Protein AF-A0A0L8IMN2-F1 (afdb_monomer)

Radius of gyration: 12.66 Å; Cα contacts (8 Å, |Δi|>4): 41; chains: 1; bounding box: 30×24×29 Å

Structure (mmCIF, N/CA/C/O backbone):
data_AF-A0A0L8IMN2-F1
#
_entry.id   AF-A0A0L8IMN2-F1
#
loop_
_atom_site.group_PDB
_atom_site.id
_atom_site.type_symbol
_atom_site.label_atom_id
_atom_site.label_alt_id
_atom_site.label_comp_id
_atom_site.label_asym_id
_atom_site.label_entity_id
_atom_site.label_seq_id
_atom_site.pdbx_PDB_ins_code
_atom_site.Cartn_x
_atom_site.Cartn_y
_atom_site.Cartn_z
_atom_site.occupancy
_atom_site.B_iso_or_equiv
_atom_site.auth_seq_id
_atom_site.auth_comp_id
_atom_site.auth_asym_id
_atom_site.auth_atom_id
_atom_site.pdbx_PDB_model_num
ATOM 1 N N . MET A 1 1 ? -1.206 13.162 -5.169 1.00 48.94 1 MET A N 1
ATOM 2 C CA . MET A 1 1 ? -2.365 12.314 -5.518 1.00 48.94 1 MET A CA 1
ATOM 3 C C . MET A 1 1 ? -2.712 11.491 -4.286 1.00 48.94 1 MET A C 1
ATOM 5 O O . MET A 1 1 ? -1.800 11.203 -3.522 1.00 48.94 1 MET A O 1
ATOM 9 N N . ASP A 1 2 ? -3.987 11.211 -4.016 1.00 56.19 2 ASP A N 1
ATOM 10 C CA . ASP A 1 2 ? -4.441 10.589 -2.755 1.00 56.19 2 ASP A CA 1
ATOM 11 C C . ASP A 1 2 ? -4.170 9.076 -2.657 1.00 56.19 2 ASP A C 1
ATOM 13 O O . ASP A 1 2 ? -4.517 8.449 -1.657 1.00 56.19 2 ASP A O 1
ATOM 17 N N . GLY A 1 3 ? -3.515 8.506 -3.666 1.00 56.34 3 GLY A N 1
ATOM 18 C CA . GLY A 1 3 ? -3.099 7.115 -3.714 1.00 56.34 3 GLY A CA 1
ATOM 19 C C . GLY A 1 3 ? -4.208 6.115 -4.040 1.00 56.34 3 GLY A C 1
ATOM 20 O O . GLY A 1 3 ? -3.924 4.924 -4.022 1.00 56.34 3 GLY A O 1
ATOM 21 N N . SER A 1 4 ? -5.426 6.570 -4.353 1.00 57.44 4 SER A N 1
ATOM 22 C CA . SER A 1 4 ? -6.473 5.710 -4.912 1.00 57.44 4 SER A CA 1
ATOM 23 C C . SER A 1 4 ? -6.511 5.864 -6.435 1.00 57.44 4 SER A C 1
ATOM 25 O O . SER A 1 4 ? -6.597 6.976 -6.961 1.00 57.44 4 SER A O 1
ATOM 27 N N . ALA A 1 5 ? -6.384 4.753 -7.161 1.00 62.06 5 ALA A N 1
ATOM 28 C CA . ALA A 1 5 ? -6.664 4.728 -8.595 1.00 62.06 5 ALA A CA 1
ATOM 29 C C . ALA A 1 5 ? -8.183 4.594 -8.812 1.00 62.06 5 ALA A C 1
ATOM 31 O O . ALA A 1 5 ? -8.852 3.985 -7.971 1.00 62.06 5 ALA A O 1
ATOM 32 N N . PRO A 1 6 ? -8.753 5.122 -9.913 1.00 66.94 6 PRO A N 1
ATOM 33 C CA . PRO A 1 6 ? -10.137 4.842 -10.281 1.00 66.94 6 PRO A CA 1
ATO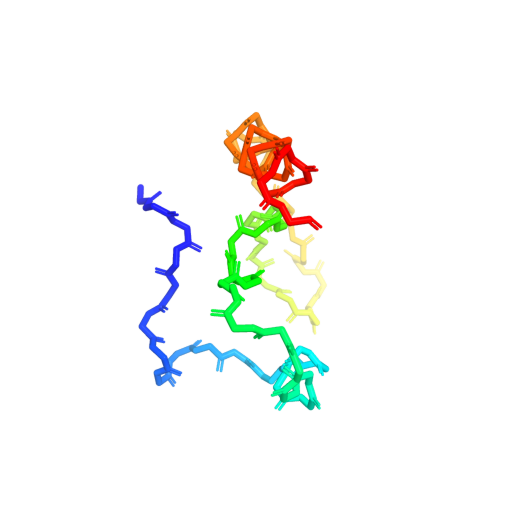M 34 C C . PRO A 1 6 ? -10.396 3.326 -10.301 1.00 66.94 6 PRO A C 1
ATOM 36 O O . PRO A 1 6 ? -9.515 2.584 -10.729 1.00 66.94 6 PRO A O 1
ATOM 39 N N . PRO A 1 7 ? -11.588 2.835 -9.908 1.00 64.88 7 PRO A N 1
ATOM 40 C CA . PRO A 1 7 ? -11.845 1.395 -9.781 1.00 64.88 7 PRO A CA 1
ATOM 41 C C . PRO A 1 7 ? -11.565 0.578 -11.049 1.00 64.88 7 PRO A C 1
ATOM 43 O O . PRO A 1 7 ? -11.190 -0.583 -10.961 1.00 64.88 7 PRO A O 1
ATOM 46 N N . ALA A 1 8 ? -11.735 1.182 -12.229 1.00 72.00 8 ALA A N 1
ATOM 47 C CA . ALA A 1 8 ? -11.457 0.538 -13.514 1.00 72.00 8 ALA A CA 1
ATOM 48 C C . ALA A 1 8 ? -9.956 0.308 -13.777 1.00 72.00 8 ALA A C 1
ATOM 50 O O . ALA A 1 8 ? -9.610 -0.537 -14.598 1.00 72.00 8 ALA A O 1
ATOM 51 N N . ASP A 1 9 ? -9.092 1.038 -13.072 1.00 67.62 9 ASP A N 1
ATOM 52 C CA . ASP A 1 9 ? -7.636 1.002 -13.217 1.00 67.62 9 ASP A CA 1
ATOM 53 C C . ASP A 1 9 ? -6.958 0.236 -12.062 1.00 67.62 9 ASP A C 1
ATOM 55 O O . ASP A 1 9 ? -5.734 0.102 -12.037 1.00 67.62 9 ASP A O 1
ATOM 59 N N . GLN A 1 10 ? -7.736 -0.266 -11.092 1.00 71.56 10 GLN A N 1
ATOM 60 C CA . GLN A 1 10 ? -7.230 -1.080 -9.988 1.00 71.56 10 GLN A CA 1
ATOM 61 C C . GLN A 1 10 ? -7.047 -2.541 -10.424 1.00 71.56 10 GLN A C 1
ATOM 63 O O . GLN A 1 10 ? -7.900 -3.129 -11.089 1.00 71.56 10 GLN A O 1
ATOM 68 N N . GLY A 1 11 ? -5.930 -3.149 -10.018 1.00 77.31 11 GLY A N 1
ATOM 69 C CA . GLY A 1 11 ? -5.749 -4.598 -10.108 1.00 77.31 11 GLY A CA 1
ATOM 70 C C . GLY A 1 11 ? -6.648 -5.352 -9.120 1.00 77.31 11 GLY A C 1
ATOM 71 O O . GLY A 1 11 ? -7.231 -4.768 -8.209 1.0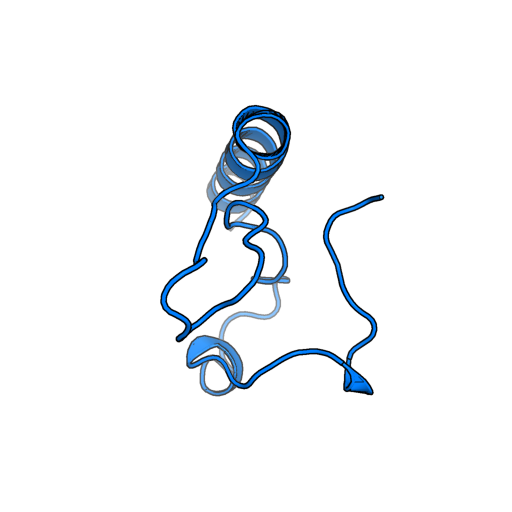0 77.31 11 GLY A O 1
ATOM 72 N N . GLY A 1 12 ? -6.744 -6.674 -9.279 1.00 81.00 12 GLY A N 1
ATOM 73 C CA . GLY A 1 12 ? -7.440 -7.524 -8.310 1.00 81.00 12 GLY A CA 1
ATOM 74 C C . GLY A 1 12 ? -6.699 -7.598 -6.970 1.00 81.00 12 GLY A C 1
ATOM 75 O O . GLY A 1 12 ? -5.471 -7.598 -6.932 1.00 81.00 12 GLY A O 1
ATOM 76 N N . SER A 1 13 ? -7.451 -7.693 -5.874 1.00 82.38 13 SER A N 1
ATOM 77 C CA . SER A 1 13 ? -6.928 -7.899 -4.519 1.00 82.38 13 SER A CA 1
ATOM 78 C C . SER A 1 13 ? -7.827 -8.866 -3.756 1.00 82.38 13 SER A C 1
ATOM 80 O O . SER A 1 13 ? -9.051 -8.830 -3.917 1.00 82.38 13 SER A O 1
ATOM 82 N N . ASP A 1 14 ? -7.240 -9.687 -2.882 1.00 84.81 14 ASP A N 1
ATOM 83 C CA . ASP A 1 14 ? -7.979 -10.620 -2.023 1.00 84.81 14 ASP A CA 1
ATOM 84 C C . ASP A 1 14 ? -8.973 -9.903 -1.093 1.00 84.81 14 ASP A C 1
ATOM 86 O O . ASP A 1 14 ? -9.962 -10.499 -0.670 1.00 84.81 14 ASP A O 1
ATOM 90 N N . GLY A 1 15 ? -8.789 -8.597 -0.852 1.00 78.94 15 GLY A N 1
ATOM 91 C CA . GLY A 1 15 ? -9.759 -7.764 -0.133 1.00 78.94 15 GLY A CA 1
ATOM 92 C C . GLY A 1 15 ? -11.147 -7.721 -0.788 1.00 78.94 15 GLY A C 1
ATOM 93 O O . GLY A 1 15 ? -12.133 -7.472 -0.105 1.00 78.94 15 GLY A O 1
ATOM 94 N N . SER A 1 16 ? -11.258 -8.034 -2.084 1.00 80.19 16 SER A N 1
ATOM 95 C CA . SER A 1 16 ? -12.554 -8.174 -2.770 1.00 80.19 16 SER A CA 1
ATOM 96 C C . SER A 1 16 ? -13.405 -9.346 -2.257 1.00 80.19 16 SER A C 1
ATOM 98 O O . SER A 1 16 ? -14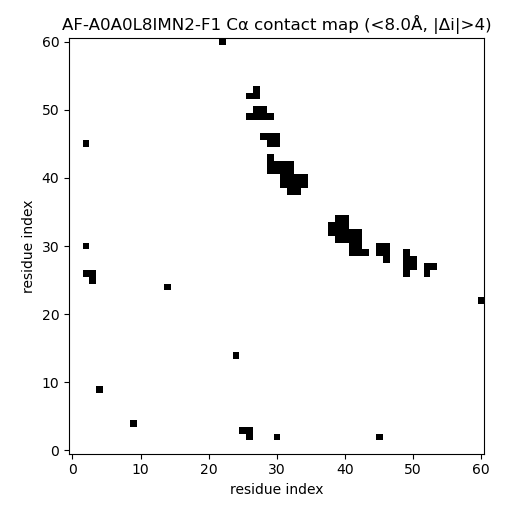.622 -9.342 -2.451 1.00 80.19 16 SER A O 1
ATOM 100 N N . TYR A 1 17 ? -12.798 -10.321 -1.574 1.00 84.44 17 TYR A N 1
ATOM 101 C CA . TYR A 1 17 ? -13.503 -11.435 -0.934 1.00 84.44 17 TYR A CA 1
ATOM 102 C C . TYR A 1 17 ? -13.915 -11.139 0.512 1.00 84.44 17 TYR A C 1
ATOM 104 O O . TYR A 1 17 ? -14.709 -11.890 1.085 1.00 84.44 17 TYR A O 1
ATOM 112 N N . ASP A 1 18 ? -13.423 -10.050 1.107 1.00 82.31 18 ASP A N 1
ATOM 113 C CA . ASP A 1 18 ? -13.771 -9.662 2.471 1.00 82.31 18 ASP A CA 1
ATOM 114 C C . ASP A 1 18 ? -15.111 -8.916 2.509 1.00 82.31 18 ASP A C 1
ATOM 116 O O . ASP A 1 18 ? -15.207 -7.703 2.680 1.00 82.31 18 ASP A O 1
ATOM 120 N N . THR A 1 19 ? -16.189 -9.677 2.326 1.00 80.75 19 THR A N 1
ATOM 121 C CA . THR A 1 19 ? -17.565 -9.150 2.344 1.00 80.75 19 THR A CA 1
ATOM 122 C C . THR A 1 19 ? -18.053 -8.754 3.742 1.00 80.75 19 THR A C 1
ATOM 124 O O . THR A 1 19 ? -19.153 -8.213 3.879 1.00 80.75 19 THR A O 1
ATOM 127 N N . HIS A 1 20 ? -17.267 -9.031 4.786 1.00 80.31 20 HIS A N 1
ATOM 128 C CA . HIS A 1 20 ? -17.629 -8.772 6.179 1.00 80.31 20 HIS A CA 1
ATOM 129 C C . HIS A 1 20 ? -17.040 -7.461 6.707 1.00 80.31 20 HIS A C 1
ATOM 131 O O . HIS A 1 20 ? -17.561 -6.910 7.679 1.00 80.31 20 HIS A O 1
ATOM 137 N N . VAL A 1 21 ? -16.006 -6.928 6.055 1.00 77.44 21 VAL A N 1
ATOM 138 C CA . VAL A 1 21 ? -15.439 -5.618 6.368 1.00 77.44 21 VAL A CA 1
ATOM 139 C C . VAL A 1 21 ? -16.122 -4.550 5.515 1.00 77.44 21 VAL A C 1
ATOM 141 O O . VAL A 1 21 ? -15.872 -4.403 4.325 1.00 77.44 21 VAL A O 1
ATOM 144 N N . SER A 1 22 ? -16.987 -3.746 6.139 1.00 68.12 22 SER A N 1
ATOM 145 C CA . SER A 1 22 ? -17.638 -2.602 5.476 1.00 68.12 22 SER A CA 1
ATOM 146 C C . SER A 1 22 ? -16.723 -1.379 5.325 1.00 68.12 22 SER A C 1
ATOM 148 O O . SER A 1 22 ? -17.140 -0.351 4.792 1.00 68.12 22 SER A O 1
ATOM 150 N N . ALA A 1 23 ? -15.507 -1.445 5.870 1.00 73.12 23 ALA A N 1
ATOM 151 C CA . ALA A 1 23 ? -14.533 -0.365 5.854 1.00 73.12 23 ALA A CA 1
ATOM 152 C C . ALA A 1 23 ? -13.645 -0.439 4.600 1.00 73.12 23 ALA A C 1
ATOM 154 O O . ALA A 1 23 ? -13.312 -1.516 4.119 1.00 73.12 23 ALA A O 1
ATOM 155 N N . GLY A 1 24 ? -13.231 0.716 4.074 1.00 75.56 24 GLY A N 1
ATOM 156 C CA . GLY A 1 24 ? -12.327 0.763 2.923 1.00 75.56 24 GLY A CA 1
ATOM 157 C C . GLY A 1 24 ? -10.930 0.249 3.283 1.00 75.56 24 GLY A C 1
ATOM 158 O O . GLY A 1 24 ? -10.250 0.867 4.100 1.00 75.56 24 GLY A O 1
ATOM 159 N N . LEU A 1 25 ? -10.513 -0.856 2.657 1.00 82.44 25 LEU A N 1
ATOM 160 C CA . LEU A 1 25 ? -9.154 -1.416 2.745 1.00 82.44 25 LEU A CA 1
ATOM 161 C C . LEU A 1 25 ? -8.191 -0.821 1.701 1.00 82.44 25 LEU A C 1
ATOM 163 O O . LEU A 1 25 ? -6.981 -1.042 1.767 1.00 82.44 25 LEU A O 1
ATOM 167 N N . ASP A 1 26 ? -8.721 -0.061 0.742 1.00 82.44 26 ASP A N 1
ATOM 168 C CA . ASP A 1 26 ? -7.929 0.601 -0.291 1.00 82.44 26 ASP A CA 1
ATOM 169 C C . ASP A 1 26 ? -7.015 1.691 0.302 1.00 82.44 26 ASP A C 1
ATOM 171 O O . ASP A 1 26 ? -7.370 2.408 1.244 1.00 82.44 26 ASP A O 1
ATOM 175 N N . GLY A 1 27 ? -5.811 1.820 -0.255 1.00 82.94 27 GLY A N 1
ATOM 176 C CA . GLY A 1 27 ? -4.850 2.855 0.127 1.00 82.94 27 GLY A CA 1
ATOM 177 C C . GLY A 1 27 ? -4.210 2.696 1.514 1.00 82.94 27 GLY A C 1
ATOM 178 O O . GLY A 1 27 ? -3.656 3.676 2.028 1.00 82.94 27 GLY A O 1
ATOM 179 N N . LEU A 1 28 ? -4.282 1.503 2.122 1.00 89.19 28 LEU A N 1
ATOM 180 C CA . LEU A 1 28 ? -3.541 1.157 3.348 1.00 89.19 28 LEU A CA 1
ATOM 181 C C . LEU A 1 28 ? -2.073 0.777 3.080 1.00 89.19 28 LEU A C 1
ATOM 183 O O . LEU A 1 28 ? -1.248 0.835 3.991 1.00 89.19 28 LEU A O 1
ATOM 187 N N . GLY A 1 29 ? -1.745 0.405 1.841 1.00 86.12 29 GLY A N 1
ATOM 188 C CA . GLY A 1 29 ? -0.387 0.095 1.396 1.00 86.12 29 GLY A CA 1
ATOM 189 C C . GLY A 1 29 ? 0.364 1.306 0.838 1.00 86.12 29 GLY A C 1
ATOM 190 O O . GLY A 1 29 ? -0.222 2.349 0.544 1.00 86.12 29 GLY A O 1
ATOM 191 N N . THR A 1 30 ? 1.680 1.154 0.678 1.00 88.94 30 THR A N 1
ATOM 192 C CA . THR A 1 30 ? 2.499 2.102 -0.092 1.00 88.94 30 THR A CA 1
ATOM 193 C C . THR A 1 30 ? 2.045 2.123 -1.548 1.00 88.94 30 THR A C 1
ATOM 195 O O . THR A 1 30 ? 1.607 1.106 -2.086 1.00 88.94 30 THR A O 1
ATOM 198 N N . LEU A 1 31 ? 2.201 3.266 -2.208 1.00 88.44 31 LEU A N 1
ATOM 199 C CA . LEU A 1 31 ? 2.122 3.307 -3.661 1.00 88.44 31 LEU A CA 1
ATOM 200 C C . LEU A 1 31 ? 3.328 2.576 -4.253 1.00 88.44 31 LEU A C 1
ATOM 202 O O . LEU A 1 31 ? 4.452 2.749 -3.775 1.00 88.44 31 LEU A O 1
ATOM 206 N N . CYS A 1 32 ? 3.082 1.783 -5.292 1.00 86.44 32 CYS A N 1
ATOM 207 C CA . CYS A 1 32 ? 4.102 1.080 -6.062 1.00 86.44 32 CYS A CA 1
ATOM 208 C C . CYS A 1 32 ? 3.887 1.324 -7.556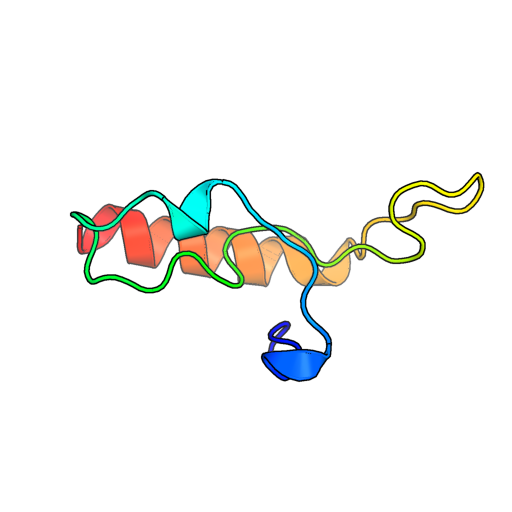 1.00 86.44 32 CYS A C 1
ATOM 210 O O . CYS A 1 32 ? 2.755 1.447 -8.025 1.00 86.44 32 CYS A O 1
ATOM 212 N N . PHE A 1 33 ? 4.984 1.348 -8.303 1.00 90.31 33 PHE A N 1
ATOM 213 C CA . PHE A 1 33 ? 4.991 1.429 -9.760 1.00 90.31 33 PHE A CA 1
ATOM 214 C C . PHE A 1 33 ? 5.571 0.151 -10.349 1.00 90.31 33 PHE A C 1
ATOM 216 O O . PHE A 1 33 ? 6.482 -0.433 -9.769 1.00 90.31 33 PHE A O 1
ATOM 223 N N . GLY A 1 34 ? 5.062 -0.261 -11.513 1.00 90.12 34 GLY A N 1
ATOM 224 C CA . GLY A 1 34 ? 5.592 -1.418 -12.234 1.00 90.12 34 GLY A CA 1
ATOM 225 C C . GLY A 1 34 ? 5.401 -2.741 -11.491 1.00 90.12 34 GLY A C 1
ATOM 226 O O . GLY A 1 34 ? 6.298 -3.576 -11.534 1.00 90.12 34 GLY A O 1
ATOM 227 N N . ALA A 1 35 ? 4.272 -2.923 -10.796 1.00 86.75 35 ALA A N 1
ATOM 228 C CA . ALA A 1 35 ? 3.955 -4.187 -10.134 1.00 86.75 35 ALA A CA 1
ATOM 229 C C . ALA A 1 35 ? 4.112 -5.364 -11.112 1.00 86.75 35 ALA A C 1
ATOM 231 O O . ALA A 1 35 ? 3.616 -5.295 -12.240 1.00 86.75 35 ALA A O 1
ATOM 232 N N . HIS A 1 36 ? 4.801 -6.423 -10.675 1.00 89.56 36 HIS A N 1
ATOM 233 C CA . HIS A 1 36 ? 5.130 -7.591 -11.504 1.00 89.56 36 HIS A CA 1
ATOM 234 C C . HIS A 1 36 ? 6.064 -7.298 -12.697 1.00 89.56 36 HIS A C 1
ATOM 236 O O . HIS A 1 36 ? 6.005 -7.992 -13.713 1.00 89.56 36 HIS A O 1
ATOM 242 N N . SER A 1 37 ? 6.937 -6.292 -12.587 1.00 94.06 37 SER A N 1
ATOM 243 C CA . SER A 1 37 ? 7.983 -5.995 -13.577 1.00 94.06 37 SER A CA 1
ATOM 244 C C . SER A 1 37 ? 9.372 -5.917 -12.940 1.00 94.06 37 SER A C 1
ATOM 246 O O . SER A 1 37 ? 9.500 -5.707 -11.737 1.00 94.06 37 SER A O 1
ATOM 248 N N . ASP A 1 38 ? 10.421 -5.984 -13.764 1.00 96.94 38 ASP A N 1
ATOM 249 C CA . ASP A 1 38 ? 11.815 -5.804 -13.322 1.00 96.94 38 ASP A CA 1
ATOM 250 C C . ASP A 1 38 ? 12.097 -4.398 -12.751 1.00 96.94 38 ASP A C 1
ATOM 252 O O . ASP A 1 38 ? 13.130 -4.167 -12.123 1.00 96.94 38 ASP A O 1
ATOM 256 N N . ASN A 1 39 ? 11.186 -3.442 -12.965 1.00 95.75 39 ASN A N 1
ATOM 257 C CA . ASN A 1 39 ? 11.273 -2.070 -12.469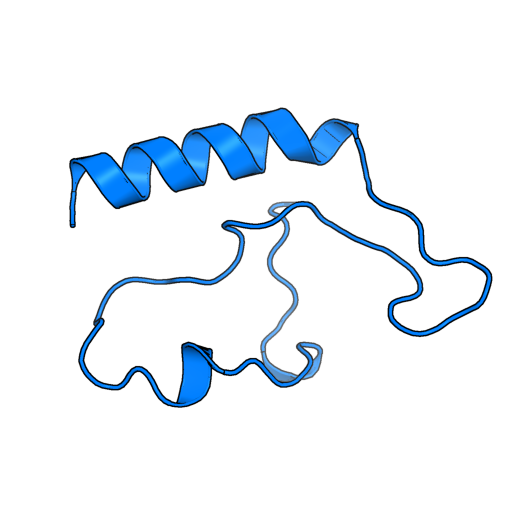 1.00 95.75 39 ASN A CA 1
ATOM 258 C C . ASN A 1 39 ? 10.305 -1.787 -11.308 1.00 95.75 39 ASN A C 1
ATOM 260 O O . ASN A 1 39 ? 9.998 -0.621 -11.044 1.00 95.75 39 ASN A O 1
ATOM 264 N N . GLU A 1 40 ? 9.824 -2.821 -10.611 1.00 93.38 40 GLU A N 1
ATOM 265 C CA . GLU A 1 40 ? 8.963 -2.655 -9.441 1.00 93.38 40 GLU A CA 1
ATOM 266 C C . GLU A 1 40 ? 9.616 -1.737 -8.397 1.00 93.38 40 GLU A C 1
ATOM 268 O O . GLU A 1 40 ? 10.711 -2.003 -7.901 1.00 93.38 40 GLU A O 1
ATOM 273 N N . THR A 1 41 ? 8.955 -0.616 -8.093 1.00 95.12 41 THR A N 1
ATOM 274 C CA . THR A 1 41 ? 9.522 0.430 -7.232 1.00 95.12 41 THR A CA 1
ATOM 275 C C . THR A 1 41 ? 8.465 1.014 -6.293 1.00 95.12 41 THR A C 1
ATOM 277 O O . THR A 1 41 ? 7.445 1.519 -6.774 1.00 95.12 41 THR A O 1
ATOM 280 N N . PRO A 1 42 ? 8.699 1.017 -4.967 1.00 92.38 42 PRO A N 1
ATOM 281 C CA . PRO A 1 42 ? 7.824 1.696 -4.019 1.00 92.38 42 PRO A CA 1
ATOM 282 C C . PRO A 1 42 ? 8.071 3.212 -4.002 1.00 92.38 42 PRO A C 1
ATOM 284 O O . PRO A 1 42 ? 9.212 3.681 -4.027 1.00 92.38 42 PRO A O 1
ATOM 287 N N . ASP A 1 43 ? 7.001 3.995 -3.876 1.00 93.19 43 ASP A N 1
ATOM 288 C CA . ASP A 1 43 ? 7.087 5.420 -3.563 1.00 93.19 43 ASP A CA 1
ATOM 289 C C . ASP A 1 43 ? 7.297 5.620 -2.058 1.00 93.19 43 ASP A C 1
ATOM 291 O O . ASP A 1 43 ? 6.349 5.643 -1.265 1.00 93.19 43 ASP A O 1
ATOM 295 N N . MET A 1 44 ? 8.551 5.828 -1.662 1.00 95.19 44 MET A N 1
ATOM 296 C CA . MET A 1 44 ? 8.928 6.050 -0.263 1.00 95.19 44 MET A CA 1
ATOM 297 C C . MET A 1 44 ? 8.236 7.268 0.366 1.00 95.19 44 MET A C 1
ATOM 299 O O . MET A 1 44 ? 8.032 7.294 1.582 1.00 95.19 44 MET A O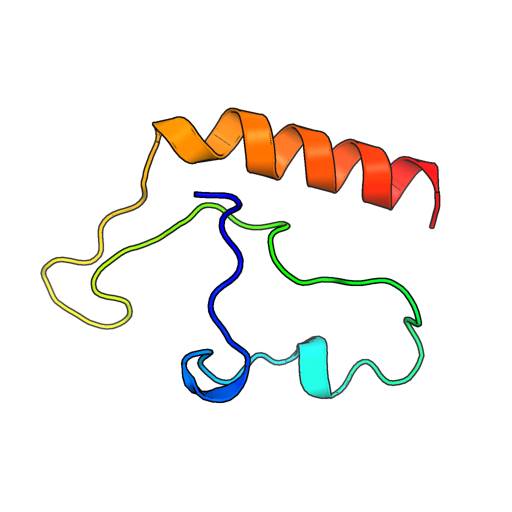 1
ATOM 303 N N . SER A 1 45 ? 7.842 8.264 -0.435 1.00 94.38 45 SER A N 1
ATOM 304 C CA . SER A 1 45 ? 7.129 9.444 0.068 1.00 94.38 45 SER A CA 1
ATOM 305 C C . SER A 1 45 ? 5.682 9.133 0.472 1.00 94.38 45 SER A C 1
ATOM 307 O O . SER A 1 45 ? 5.092 9.870 1.265 1.00 94.38 45 SER A O 1
ATOM 309 N N . SER A 1 46 ? 5.127 8.012 -0.003 1.00 93.44 46 SER A N 1
ATOM 310 C CA . SER A 1 46 ? 3.771 7.568 0.327 1.00 93.44 46 SER A CA 1
ATOM 311 C C . SER A 1 46 ? 3.679 6.826 1.670 1.00 93.44 46 SER A C 1
ATOM 313 O O . SER A 1 46 ? 2.607 6.794 2.280 1.00 93.44 46 SER A O 1
ATOM 315 N N . LEU A 1 47 ? 4.799 6.307 2.195 1.00 93.50 47 LEU A N 1
ATOM 316 C CA . LEU A 1 47 ? 4.829 5.514 3.432 1.00 93.50 47 LEU A CA 1
ATOM 317 C C . LEU A 1 47 ? 4.229 6.231 4.653 1.00 93.50 47 LEU A C 1
ATOM 319 O O . LEU A 1 47 ? 3.422 5.610 5.352 1.00 93.50 47 LEU A O 1
ATOM 323 N N . PRO A 1 48 ? 4.529 7.517 4.939 1.00 95.19 48 PRO A N 1
ATOM 324 C CA . PRO A 1 48 ? 3.925 8.203 6.081 1.00 95.19 48 PRO A CA 1
ATOM 325 C C . PRO A 1 48 ? 2.401 8.342 5.958 1.00 95.19 48 PRO A C 1
ATOM 327 O O . PRO A 1 48 ? 1.688 8.283 6.960 1.00 95.19 48 PRO A O 1
ATOM 330 N N . ILE A 1 49 ? 1.891 8.505 4.733 1.00 94.06 49 ILE A N 1
ATOM 331 C CA . ILE A 1 49 ? 0.455 8.640 4.460 1.00 94.06 49 ILE A CA 1
ATOM 332 C C . ILE A 1 49 ? -0.238 7.289 4.657 1.00 94.06 49 ILE A C 1
ATOM 334 O O . ILE A 1 49 ? -1.214 7.219 5.408 1.00 94.06 49 ILE A O 1
ATOM 338 N N . ALA A 1 50 ?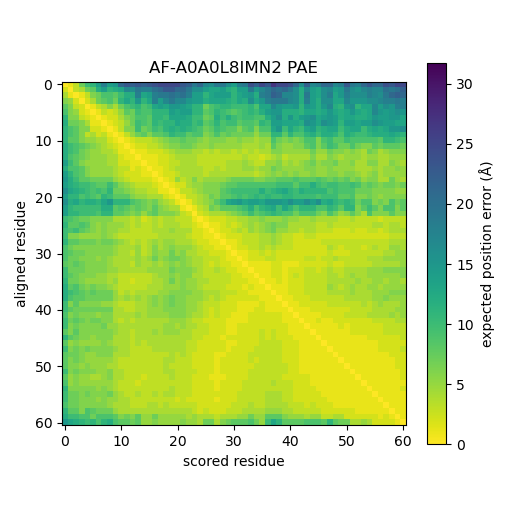 0.294 6.226 4.048 1.00 92.81 50 ALA A N 1
ATOM 339 C CA . ALA A 1 50 ? -0.208 4.860 4.196 1.00 92.81 50 ALA A CA 1
ATOM 340 C C . ALA A 1 50 ? -0.205 4.418 5.669 1.00 92.81 50 ALA A C 1
ATOM 342 O O . ALA A 1 50 ? -1.224 3.977 6.198 1.00 92.81 50 ALA A O 1
ATOM 343 N N . THR A 1 51 ? 0.896 4.675 6.384 1.00 94.38 51 THR A N 1
ATOM 344 C CA . THR A 1 51 ? 1.023 4.368 7.818 1.00 94.38 51 THR A CA 1
ATOM 345 C C . THR A 1 51 ? -0.028 5.104 8.645 1.00 94.38 51 THR A C 1
ATOM 347 O O . THR A 1 51 ? -0.694 4.508 9.490 1.00 94.38 51 THR A O 1
ATOM 350 N N . ARG A 1 52 ? -0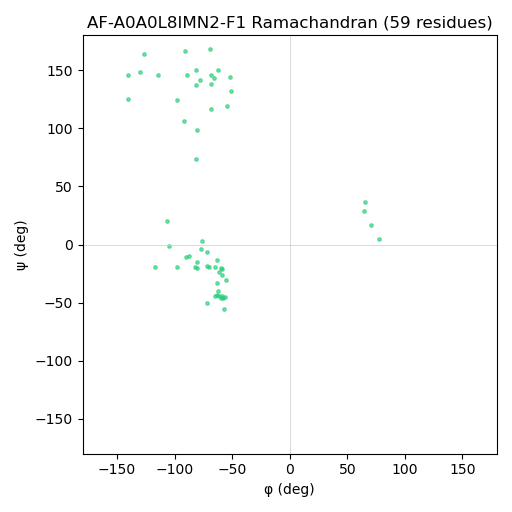.235 6.403 8.393 1.00 94.12 52 ARG A N 1
ATOM 351 C CA . ARG A 1 52 ? -1.259 7.182 9.101 1.00 94.12 52 ARG A CA 1
ATOM 352 C C . ARG A 1 52 ? -2.665 6.636 8.847 1.00 94.12 52 ARG A C 1
ATOM 354 O O . ARG A 1 52 ? -3.465 6.590 9.780 1.00 94.12 52 ARG A O 1
ATOM 361 N N . ARG A 1 53 ? -2.970 6.226 7.614 1.00 92.94 53 ARG A N 1
ATOM 362 C CA . ARG A 1 53 ? -4.260 5.611 7.264 1.00 92.94 53 ARG A CA 1
ATOM 363 C C . ARG A 1 53 ? -4.456 4.275 7.968 1.00 92.94 53 ARG A C 1
ATOM 365 O O . ARG A 1 53 ? -5.511 4.084 8.564 1.00 92.94 53 ARG A O 1
ATOM 372 N N . ALA A 1 54 ? -3.432 3.424 7.992 1.00 92.56 54 ALA A N 1
ATOM 373 C CA . ALA A 1 54 ? -3.461 2.157 8.717 1.00 92.56 54 ALA A CA 1
ATOM 374 C C . ALA A 1 54 ? -3.726 2.360 10.216 1.00 92.56 54 ALA A C 1
ATOM 376 O O . ALA A 1 54 ? -4.589 1.695 10.782 1.00 92.56 54 ALA A O 1
ATOM 377 N N . VAL A 1 55 ? -3.064 3.332 10.853 1.00 95.00 55 VAL A N 1
ATOM 378 C CA . VAL A 1 55 ? -3.319 3.664 12.267 1.00 95.00 55 VAL A CA 1
ATOM 379 C C . VAL A 1 55 ? -4.762 4.119 12.489 1.00 95.00 55 VAL A C 1
ATOM 381 O O . VAL A 1 55 ? -5.409 3.673 13.434 1.00 95.00 55 VAL A O 1
ATOM 384 N N . ILE A 1 56 ? -5.292 4.986 11.622 1.00 91.81 56 ILE A N 1
ATOM 385 C CA . ILE A 1 56 ? -6.683 5.444 11.729 1.00 91.81 56 ILE A CA 1
ATOM 386 C C . ILE A 1 56 ? -7.654 4.274 11.555 1.00 91.81 56 ILE A C 1
ATOM 388 O O . ILE A 1 56 ? -8.608 4.181 12.327 1.00 91.81 56 ILE A O 1
ATOM 392 N N . PHE A 1 57 ? -7.407 3.393 10.585 1.00 90.56 57 PHE A N 1
ATOM 393 C CA . PHE A 1 57 ? -8.212 2.199 10.349 1.00 90.56 57 PHE A CA 1
ATOM 394 C C . PHE A 1 57 ? -8.261 1.318 11.604 1.00 90.56 57 PHE A C 1
ATOM 396 O O . PHE A 1 57 ? -9.342 1.129 12.151 1.00 90.56 57 PHE A O 1
ATOM 403 N N . MET A 1 58 ? -7.098 0.923 12.136 1.00 90.62 58 MET A N 1
ATOM 404 C CA . MET A 1 58 ? -6.989 0.093 13.349 1.00 90.62 58 MET A CA 1
ATOM 405 C C . MET A 1 58 ? -7.576 0.752 14.607 1.00 90.62 58 MET A C 1
ATOM 407 O O . MET A 1 58 ? -7.904 0.079 15.575 1.00 90.62 58 MET A O 1
ATOM 411 N N . SER A 1 59 ? -7.662 2.086 14.646 1.00 92.88 59 SER A N 1
ATOM 412 C CA . SER A 1 59 ? -8.264 2.800 15.782 1.00 92.88 59 SER A CA 1
ATOM 413 C C . SER A 1 59 ? -9.794 2.842 15.746 1.00 92.88 59 SER A C 1
ATOM 415 O O . SER A 1 59 ? -10.415 3.231 16.734 1.00 92.88 59 SER A O 1
ATOM 417 N N . ARG A 1 60 ? -10.403 2.523 14.598 1.00 87.38 60 ARG A N 1
ATOM 418 C CA . ARG A 1 60 ? -11.845 2.674 14.352 1.00 87.38 60 ARG A CA 1
ATOM 419 C C . ARG A 1 60 ? -12.557 1.351 14.085 1.00 87.38 60 ARG A C 1
ATOM 421 O O . ARG A 1 60 ? -13.779 1.321 14.220 1.00 87.38 60 ARG A O 1
ATOM 428 N N . TYR A 1 61 ? -11.810 0.318 13.712 1.00 83.75 61 TYR A N 1
ATOM 429 C CA . TYR A 1 61 ? -12.279 -1.011 13.331 1.00 83.75 61 TYR A CA 1
ATOM 430 C C . TYR A 1 61 ? -11.365 -2.059 13.959 1.00 83.75 61 TYR A C 1
ATOM 432 O O . TYR A 1 61 ? -11.907 -3.094 14.398 1.00 83.75 61 TYR A O 1
#

Secondary structure (DSSP, 8-state):
--SPPPGGGPPP-GGGG-TT--S--TT-SPPEESTTSTT-EE-GGGHHHHHHHHHHHHHH-

Mean predicted aligned error: 5.6 Å

Foldseek 3Di:
DLQDDDPVPDDDDPVVVPPPDPDDPHLLDFDWPPVPDPPIDTDPVSVVVSPVVVVVVVVPD

Sequence (61 aa):
MDGSAPPADQGGSDGSYDTHVSAGLDGLGTLCFGAHSDNETPDMSSLP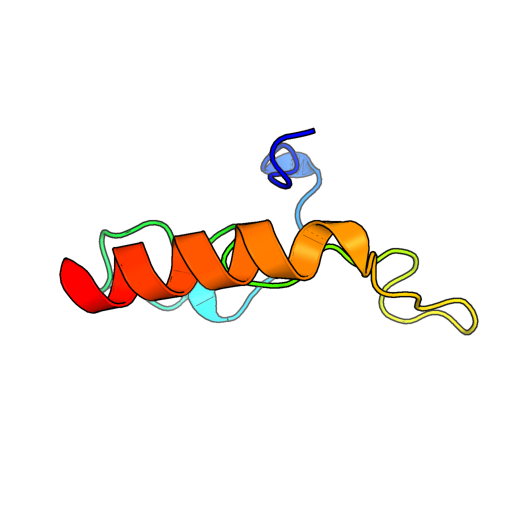IATRRAVIFMSRY

Organism: NCBI:txid199198

Solvent-accessible surface area (backbone atoms only — not comparable to full-atom values): 4048 Å² total; per-residue (Å²): 129,93,68,72,69,61,78,91,75,51,77,92,59,78,70,79,73,48,84,83,59,91,66,87,73,76,52,47,57,61,49,66,42,50,82,97,46,102,68,54,43,72,42,74,85,36,41,68,57,11,50,53,45,42,53,54,48,67,74,76,106

pLDDT: mean 83.6, std 11.59, range [48.94, 96.94]